Protein AF-A0A970NQP2-F1 (afdb_monomer)

Sequence (89 aa):
MIFHYDIKIEGRVQNVGFRFYAQKKAHELEITGYVKNMIDGSVFIEAEGEEINLNQYVNWCHKGPPWATVTDVKVNQSPVMNYRGFLIK

Radius of gyration: 11.62 Å; Cα contacts (8 Å, |Δi|>4): 207; chains: 1; bounding box: 28×22×28 Å

Secondary structure (DSSP, 8-state):
-EE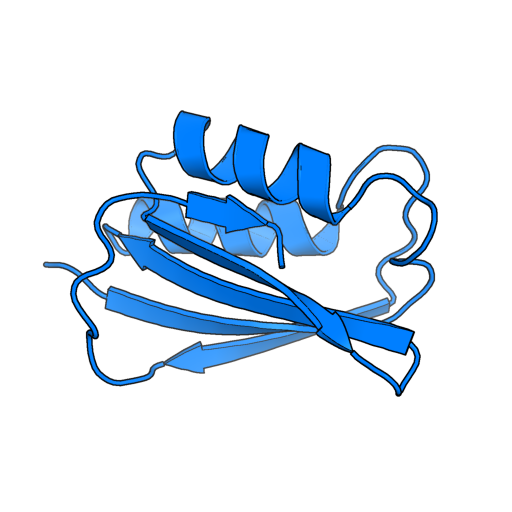EEEEEEEEE-SSSSHHHHHHHHHHHTT-EEEEEE-TTS-EEEEEEEEHHHHHHHHHHHTT-STT-EEEEEEEEEE-----SSEEE-

Mean predicted aligned error: 1.81 Å

Solvent-accessible surface area (backbone atoms only — not comparable to full-atom values): 4806 Å² total; per-residue (Å²): 117,80,43,22,37,42,37,42,37,35,52,50,46,63,99,33,56,34,57,60,51,51,41,54,52,27,59,78,50,67,29,18,31,35,29,32,76,43,95,89,49,30,34,40,32,43,42,33,27,45,60,74,39,48,52,53,49,52,58,46,57,60,49,57,38,96,70,31,45,54,75,48,74,49,78,44,82,51,82,80,82,79,62,94,44,55,44,78,94

Foldseek 3Di:
DKWKKKKKWDFQQPPQCQQVVLQVLCVVLVWFWEWEQDPVRIIITIIMDDPVSVVVSQVCSCVTDPRTHTDDMDMDTDDDPDGPGYYYD

Structure (mmCIF, N/CA/C/O backbone):
data_AF-A0A970NQP2-F1
#
_entry.id   AF-A0A970NQP2-F1
#
loop_
_atom_site.group_PDB
_atom_site.id
_atom_site.type_symbol
_atom_site.label_atom_id
_atom_site.label_alt_id
_atom_site.label_comp_id
_atom_site.label_asym_id
_atom_site.label_entity_id
_atom_site.label_seq_id
_atom_site.pdbx_PDB_ins_code
_atom_site.Cartn_x
_atom_site.Cartn_y
_atom_site.Cartn_z
_atom_site.occupancy
_atom_site.B_iso_or_equiv
_atom_site.auth_seq_id
_atom_site.auth_comp_id
_atom_site.auth_asym_id
_atom_site.auth_atom_id
_atom_site.pdbx_PDB_model_num
ATOM 1 N N . MET A 1 1 ? -11.898 5.547 15.488 1.00 85.56 1 MET A N 1
ATOM 2 C CA . MET A 1 1 ? -12.705 4.480 14.849 1.00 85.56 1 MET A CA 1
ATOM 3 C C . MET A 1 1 ? -11.796 3.777 13.858 1.00 85.56 1 MET A C 1
ATOM 5 O O . MET A 1 1 ? -11.029 4.477 13.208 1.00 85.56 1 MET A O 1
ATOM 9 N N . ILE A 1 2 ? -11.815 2.444 13.798 1.00 95.31 2 ILE A N 1
ATOM 10 C CA . ILE A 1 2 ? -10.994 1.688 12.841 1.00 95.31 2 ILE A CA 1
ATOM 11 C C . ILE A 1 2 ? -11.765 1.544 11.534 1.00 95.31 2 ILE A C 1
ATOM 13 O O . ILE A 1 2 ? -12.948 1.204 11.545 1.00 95.31 2 ILE A O 1
ATOM 17 N N . PHE A 1 3 ? -11.077 1.804 10.431 1.00 98.31 3 PHE A N 1
ATOM 18 C CA . PHE A 1 3 ? -11.562 1.615 9.072 1.00 98.31 3 PHE A CA 1
ATOM 19 C C . PHE A 1 3 ? -10.749 0.515 8.397 1.00 98.31 3 PHE A C 1
ATOM 21 O O . PHE A 1 3 ? -9.636 0.218 8.827 1.00 98.31 3 PHE A O 1
ATOM 28 N N . HIS A 1 4 ? -11.308 -0.068 7.342 1.00 98.69 4 HIS A N 1
ATOM 29 C CA . HIS A 1 4 ? -10.644 -1.056 6.504 1.00 98.69 4 HIS A CA 1
ATOM 30 C C . HIS A 1 4 ? -10.740 -0.605 5.050 1.00 98.69 4 HIS A C 1
ATOM 32 O O . HIS A 1 4 ? -11.848 -0.391 4.548 1.00 98.69 4 HIS A O 1
ATOM 38 N N . TYR A 1 5 ? -9.595 -0.501 4.375 1.00 98.81 5 TYR A N 1
ATOM 39 C CA . TYR A 1 5 ? -9.492 -0.189 2.952 1.00 98.81 5 TYR A CA 1
ATOM 40 C C . TYR A 1 5 ? -8.890 -1.343 2.149 1.00 98.81 5 TYR A C 1
ATOM 42 O O . TYR A 1 5 ? -7.797 -1.819 2.456 1.00 98.81 5 TYR A O 1
ATOM 50 N N . ASP A 1 6 ? -9.574 -1.687 1.062 1.00 98.81 6 ASP A N 1
ATOM 51 C CA . ASP A 1 6 ? -9.048 -2.474 -0.047 1.00 98.81 6 ASP A CA 1
ATOM 52 C C . ASP A 1 6 ? -8.412 -1.525 -1.064 1.00 98.81 6 ASP A C 1
ATOM 54 O O . ASP A 1 6 ? -9.091 -0.680 -1.654 1.00 98.81 6 ASP A O 1
ATOM 58 N N . ILE A 1 7 ? -7.108 -1.663 -1.289 1.00 98.88 7 ILE A N 1
ATOM 59 C CA . ILE A 1 7 ? -6.326 -0.783 -2.160 1.00 98.88 7 ILE A CA 1
ATOM 60 C C . ILE A 1 7 ? -5.749 -1.610 -3.309 1.00 98.88 7 ILE A C 1
ATOM 62 O O . ILE A 1 7 ? -4.907 -2.488 -3.102 1.00 98.88 7 ILE A O 1
ATOM 66 N N . LYS A 1 8 ? -6.164 -1.307 -4.541 1.00 98.88 8 LYS A N 1
ATOM 67 C CA . LYS A 1 8 ? -5.569 -1.860 -5.765 1.00 98.88 8 LYS A CA 1
ATOM 68 C C . LYS A 1 8 ? -4.653 -0.823 -6.403 1.00 98.88 8 LYS A C 1
ATOM 70 O O . LYS A 1 8 ? -5.073 0.305 -6.640 1.00 98.88 8 LYS A O 1
ATOM 75 N N . ILE A 1 9 ? -3.422 -1.218 -6.702 1.00 98.88 9 ILE A N 1
ATOM 76 C CA . ILE A 1 9 ? -2.366 -0.339 -7.210 1.00 98.88 9 ILE A CA 1
ATOM 77 C C . ILE A 1 9 ? -1.867 -0.903 -8.537 1.00 98.88 9 ILE A C 1
ATOM 79 O O . ILE A 1 9 ? -1.452 -2.064 -8.607 1.00 98.88 9 ILE A O 1
ATOM 83 N N . GLU A 1 10 ? -1.898 -0.082 -9.581 1.00 98.81 10 GLU A N 1
ATOM 84 C CA . GLU A 1 10 ? -1.526 -0.458 -10.947 1.00 98.81 10 GLU A CA 1
ATOM 85 C C . GLU A 1 10 ? -0.300 0.342 -11.425 1.00 98.81 10 GLU A C 1
ATOM 87 O O . GLU A 1 10 ? 0.010 1.420 -10.909 1.00 98.81 10 GLU A O 1
ATOM 92 N N . GLY A 1 11 ? 0.429 -0.212 -12.399 1.00 98.31 11 GLY A N 1
ATOM 93 C CA . GLY A 1 11 ? 1.636 0.379 -12.984 1.00 98.31 11 GLY A CA 1
ATOM 94 C C . GLY A 1 11 ? 2.866 -0.527 -12.866 1.00 98.31 11 GLY A C 1
ATOM 95 O O . GLY A 1 11 ? 2.760 -1.749 -12.752 1.00 98.31 11 GLY A O 1
ATOM 96 N N . ARG A 1 12 ? 4.067 0.062 -12.857 1.00 98.25 12 ARG A N 1
ATOM 97 C CA . ARG A 1 12 ? 5.320 -0.655 -12.567 1.00 98.25 12 ARG A CA 1
ATOM 98 C C . ARG A 1 12 ? 5.471 -0.815 -11.054 1.00 98.25 12 ARG A C 1
ATOM 100 O O . ARG A 1 12 ? 6.194 -0.058 -10.411 1.00 98.25 12 ARG A O 1
ATOM 107 N N . VAL A 1 13 ? 4.757 -1.788 -10.493 1.00 98.56 13 VAL A N 1
ATOM 108 C CA . VAL A 1 13 ? 4.633 -1.985 -9.033 1.00 98.56 13 VAL A CA 1
ATOM 109 C C . VAL A 1 13 ? 5.134 -3.344 -8.535 1.00 98.56 13 VAL A C 1
ATOM 111 O O . VAL A 1 13 ? 5.266 -3.554 -7.332 1.00 98.56 13 VAL A O 1
ATOM 114 N N . GLN A 1 14 ? 5.509 -4.253 -9.435 1.00 98.38 14 GLN A N 1
ATOM 115 C CA . GLN A 1 14 ? 6.155 -5.524 -9.090 1.00 98.38 14 GLN A CA 1
ATOM 116 C C . GLN A 1 14 ? 7.660 -5.485 -9.377 1.00 98.38 14 GLN A C 1
ATOM 118 O O . GLN A 1 14 ? 8.120 -4.714 -10.213 1.00 98.38 14 GLN A O 1
ATOM 123 N N . ASN A 1 15 ? 8.441 -6.304 -8.662 1.00 97.62 15 ASN A N 1
ATOM 124 C CA . ASN A 1 15 ? 9.914 -6.346 -8.746 1.00 97.62 15 ASN A CA 1
ATOM 125 C C . ASN A 1 15 ? 10.622 -5.007 -8.442 1.00 97.62 15 ASN A C 1
ATOM 127 O O . ASN A 1 15 ? 11.768 -4.797 -8.820 1.00 97.62 15 ASN A O 1
ATOM 131 N N . VAL A 1 16 ? 9.946 -4.113 -7.714 1.00 97.88 16 VAL A N 1
ATOM 132 C CA . VAL A 1 16 ? 10.442 -2.781 -7.305 1.00 97.88 16 VAL A CA 1
ATOM 133 C C . VAL A 1 16 ? 10.482 -2.612 -5.781 1.00 97.88 16 VAL A C 1
ATOM 135 O O . VAL A 1 16 ? 10.587 -1.504 -5.263 1.00 97.88 16 VAL A O 1
ATOM 138 N N . GLY A 1 17 ? 10.341 -3.718 -5.043 1.00 97.69 17 GLY A N 1
ATOM 139 C CA . GLY A 1 17 ? 10.302 -3.723 -3.578 1.00 97.69 17 GLY A CA 1
ATOM 140 C C . GLY A 1 17 ? 8.983 -3.243 -2.963 1.00 97.69 17 GLY A C 1
ATOM 141 O O . GLY A 1 17 ? 8.925 -3.080 -1.749 1.00 97.69 17 GLY A O 1
ATOM 142 N N . PHE A 1 18 ? 7.920 -3.042 -3.752 1.00 98.62 18 PHE A N 1
ATOM 143 C CA . PHE A 1 18 ? 6.664 -2.435 -3.284 1.00 98.62 18 PHE A CA 1
ATOM 144 C C . PHE A 1 18 ? 6.121 -3.073 -2.006 1.00 98.62 18 PHE A C 1
ATOM 146 O O . PHE A 1 18 ? 5.897 -2.366 -1.033 1.00 98.62 18 PHE A O 1
ATOM 153 N N . ARG A 1 19 ? 6.008 -4.407 -1.962 1.00 98.62 19 ARG A N 1
ATOM 154 C CA . ARG A 1 19 ? 5.513 -5.147 -0.789 1.00 98.62 19 ARG A CA 1
ATOM 155 C C . ARG A 1 19 ? 6.317 -4.864 0.488 1.00 98.62 19 ARG A C 1
ATOM 157 O O . ARG A 1 19 ? 5.740 -4.628 1.542 1.00 98.62 19 ARG A O 1
ATOM 164 N N . PHE A 1 20 ? 7.644 -4.824 0.380 1.00 98.56 20 PHE A N 1
ATOM 165 C CA . PHE A 1 20 ? 8.530 -4.529 1.508 1.00 98.56 20 PHE A CA 1
ATOM 166 C C . PHE A 1 20 ? 8.327 -3.103 2.034 1.00 98.56 20 PHE A C 1
ATOM 168 O O . PHE A 1 20 ? 8.126 -2.896 3.230 1.00 98.56 20 PHE A O 1
ATOM 175 N N . TYR A 1 21 ? 8.327 -2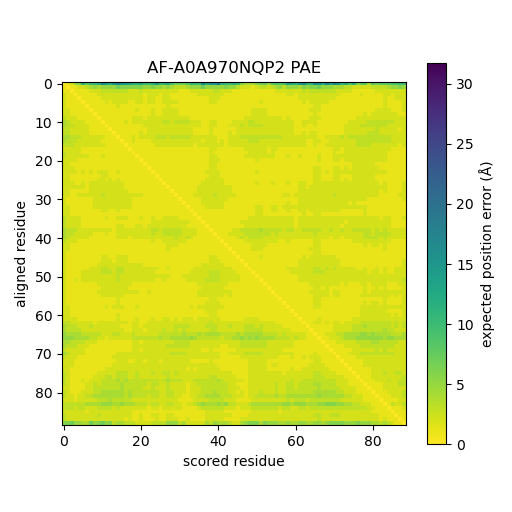.110 1.142 1.00 98.69 21 TYR A N 1
ATOM 176 C CA . TYR A 1 21 ? 8.131 -0.717 1.547 1.00 98.69 21 TYR A CA 1
ATOM 177 C C . TYR A 1 21 ? 6.701 -0.435 2.021 1.00 98.69 21 TYR A C 1
ATOM 179 O O . TYR A 1 21 ? 6.524 0.376 2.925 1.00 98.69 21 TYR A O 1
ATOM 187 N N . ALA A 1 22 ? 5.705 -1.127 1.465 1.00 98.75 22 ALA A N 1
ATOM 188 C CA . ALA A 1 22 ? 4.313 -1.050 1.893 1.00 98.75 22 ALA A CA 1
ATOM 189 C C . ALA A 1 22 ? 4.151 -1.543 3.335 1.00 98.75 22 ALA A C 1
ATOM 191 O O . ALA A 1 22 ? 3.527 -0.852 4.136 1.00 98.75 22 ALA A O 1
ATOM 192 N N . GLN A 1 23 ? 4.773 -2.671 3.695 1.00 98.81 23 GLN A N 1
ATOM 193 C CA . GLN A 1 23 ? 4.804 -3.142 5.083 1.00 98.81 23 GLN A CA 1
ATOM 194 C C . GLN A 1 23 ? 5.525 -2.150 5.998 1.00 98.81 23 GLN A C 1
ATOM 196 O O . GLN A 1 23 ? 5.006 -1.795 7.053 1.00 98.81 23 GLN A O 1
ATOM 201 N N . LYS A 1 24 ? 6.703 -1.664 5.587 1.00 98.69 24 LYS A N 1
ATOM 202 C CA . LYS A 1 24 ? 7.456 -0.678 6.372 1.00 98.69 24 LYS A CA 1
ATOM 203 C C . LYS A 1 24 ? 6.616 0.572 6.654 1.00 98.69 24 LYS A C 1
ATOM 205 O O . LYS A 1 24 ? 6.524 0.998 7.800 1.00 98.69 24 LYS A O 1
ATOM 210 N N . LYS A 1 25 ? 5.976 1.132 5.622 1.00 98.75 25 LYS A N 1
ATOM 211 C CA . LYS A 1 25 ? 5.118 2.313 5.750 1.00 98.75 25 LYS A CA 1
ATOM 212 C C . LYS A 1 25 ? 3.877 2.033 6.605 1.00 98.75 25 LYS A C 1
ATOM 214 O O . LYS A 1 25 ? 3.463 2.914 7.345 1.00 98.75 25 LYS A O 1
ATOM 219 N N . ALA A 1 26 ? 3.311 0.828 6.530 1.00 98.75 26 ALA A N 1
ATOM 220 C CA . ALA A 1 26 ? 2.174 0.449 7.360 1.00 98.75 26 ALA A CA 1
ATOM 221 C C . ALA A 1 26 ? 2.563 0.421 8.842 1.00 98.75 26 ALA A 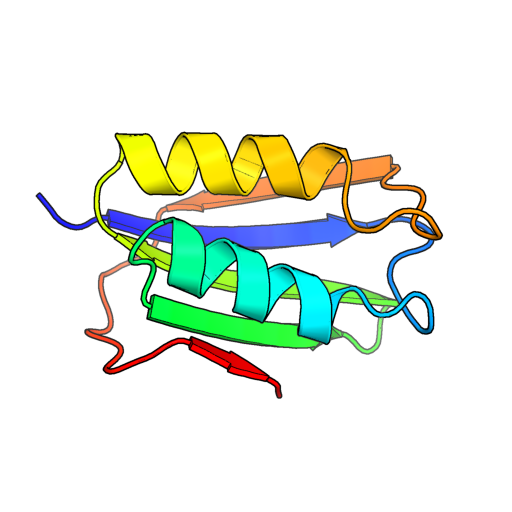C 1
ATOM 223 O O . ALA A 1 26 ? 1.861 0.999 9.661 1.00 98.75 26 ALA A O 1
ATOM 224 N N . HIS A 1 27 ? 3.724 -0.149 9.179 1.00 98.56 27 HIS A N 1
ATOM 225 C CA . HIS A 1 27 ? 4.238 -0.128 10.551 1.00 98.56 27 HIS A CA 1
ATOM 226 C C . HIS A 1 27 ? 4.507 1.297 11.061 1.00 98.56 27 HIS A C 1
ATOM 228 O O 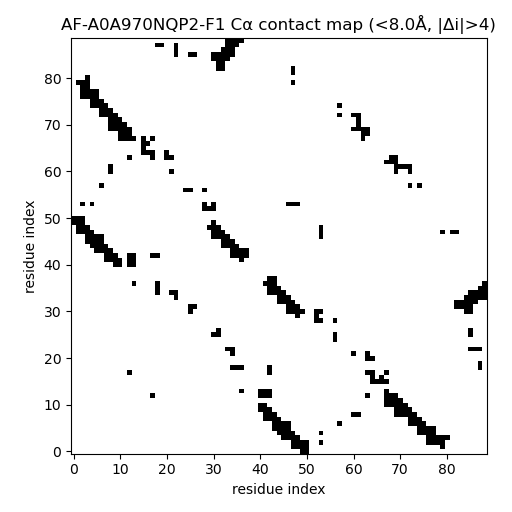. HIS A 1 27 ? 4.182 1.597 12.202 1.00 98.56 27 HIS A O 1
ATOM 234 N N . GLU A 1 28 ? 5.060 2.183 10.223 1.00 98.56 28 GLU A N 1
ATOM 235 C CA . GLU A 1 28 ? 5.282 3.599 10.573 1.00 98.56 28 GLU A CA 1
ATOM 236 C C . GLU A 1 28 ? 3.982 4.364 10.876 1.00 98.56 28 GLU A 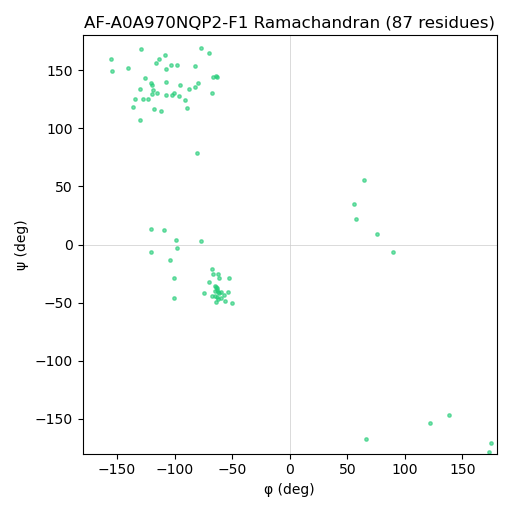C 1
ATOM 238 O O . GLU A 1 28 ? 4.022 5.364 11.586 1.00 98.56 28 GLU A O 1
ATOM 243 N N . LEU A 1 29 ? 2.852 3.916 10.322 1.00 98.50 29 LEU A N 1
ATOM 244 C CA . LEU A 1 29 ? 1.534 4.541 10.462 1.00 98.50 29 LEU A CA 1
ATOM 245 C C . LEU A 1 29 ? 0.575 3.721 11.341 1.00 98.50 29 LEU A C 1
ATOM 247 O O . LEU A 1 29 ? -0.624 3.988 11.339 1.00 98.50 29 LEU A O 1
ATOM 251 N N . GLU A 1 30 ? 1.080 2.715 12.062 1.00 98.31 30 GLU A N 1
ATOM 252 C CA . GLU A 1 30 ? 0.280 1.841 12.937 1.00 98.31 30 GLU A CA 1
ATOM 253 C C . GLU A 1 30 ? -0.891 1.140 12.212 1.00 98.31 30 GLU A C 1
ATOM 255 O O . GLU A 1 30 ? -1.961 0.914 12.772 1.00 98.31 30 GLU A O 1
ATOM 260 N N . ILE A 1 31 ? -0.683 0.781 10.942 1.00 98.75 31 ILE A N 1
ATOM 261 C CA . ILE A 1 31 ? -1.656 0.085 10.093 1.00 98.75 31 ILE A CA 1
ATOM 262 C C . ILE A 1 31 ? -1.407 -1.422 10.134 1.00 98.75 31 ILE A C 1
ATOM 264 O O . ILE A 1 31 ? -0.274 -1.899 10.023 1.00 98.75 31 ILE A O 1
ATOM 268 N N . THR A 1 32 ? -2.492 -2.184 10.224 1.00 98.81 32 THR A N 1
ATOM 269 C CA . THR A 1 32 ? -2.499 -3.651 10.134 1.00 98.81 32 THR A CA 1
ATOM 270 C C . THR A 1 32 ? -3.127 -4.108 8.817 1.00 98.81 32 THR A C 1
ATOM 272 O O . T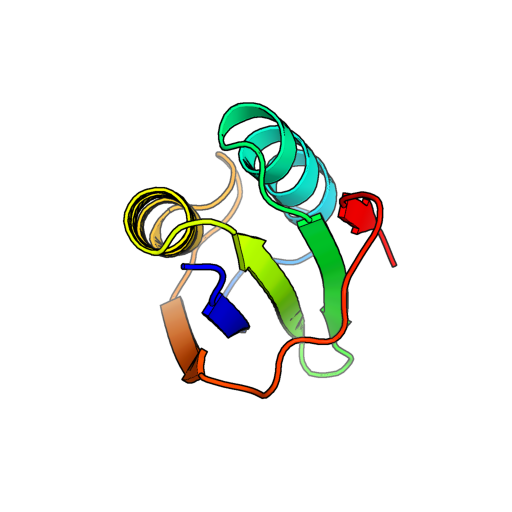HR A 1 32 ? -3.749 -3.313 8.122 1.00 98.81 32 THR A O 1
ATOM 275 N N . GLY A 1 33 ? -2.911 -5.360 8.413 1.00 98.69 33 GLY A N 1
ATOM 276 C CA . GLY A 1 33 ? -3.411 -5.880 7.142 1.00 98.69 33 GLY A CA 1
ATOM 277 C C . GLY A 1 33 ? -2.414 -6.757 6.401 1.00 98.69 33 GLY A C 1
ATOM 278 O O . GLY A 1 33 ? -1.628 -7.497 7.003 1.00 98.69 33 GLY A O 1
ATOM 279 N N . TYR A 1 34 ? -2.442 -6.708 5.074 1.00 98.88 34 TYR A N 1
ATOM 280 C CA . TYR A 1 34 ? -1.433 -7.379 4.264 1.00 98.88 34 TYR A CA 1
ATOM 281 C C . TYR A 1 34 ? -1.276 -6.743 2.889 1.00 98.88 34 TYR A C 1
ATOM 283 O O . TYR A 1 34 ? -2.189 -6.114 2.368 1.00 98.88 34 TYR A O 1
ATOM 291 N N . VAL A 1 35 ? -0.136 -7.003 2.255 1.00 98.88 35 VAL A N 1
ATOM 292 C CA . VAL A 1 35 ? 0.135 -6.661 0.854 1.00 98.88 35 VAL A CA 1
ATOM 293 C C . VAL A 1 35 ? 0.459 -7.919 0.051 1.00 98.88 35 VAL A C 1
ATOM 295 O O . VAL A 1 35 ? 1.194 -8.778 0.537 1.00 98.88 35 VAL A O 1
ATOM 298 N N . LYS A 1 36 ? -0.056 -8.034 -1.179 1.00 98.69 36 LYS A N 1
ATOM 299 C CA . LYS A 1 36 ? 0.244 -9.144 -2.101 1.00 98.69 36 LYS A CA 1
ATOM 300 C C . LYS A 1 36 ? 0.397 -8.681 -3.548 1.00 98.69 36 LYS A C 1
ATOM 302 O O . LYS A 1 36 ? -0.216 -7.700 -3.966 1.00 98.69 36 LYS A O 1
ATOM 307 N N . ASN A 1 37 ? 1.190 -9.416 -4.322 1.00 98.62 37 ASN A N 1
ATOM 308 C CA . ASN A 1 37 ? 1.203 -9.267 -5.777 1.00 98.62 37 ASN A CA 1
ATOM 309 C C . ASN A 1 37 ? 0.006 -10.009 -6.377 1.00 98.62 37 ASN A C 1
ATOM 311 O O . ASN A 1 37 ? -0.301 -11.131 -5.973 1.00 98.62 37 ASN A O 1
ATOM 315 N N . MET A 1 38 ? -0.631 -9.396 -7.366 1.00 98.56 38 MET A N 1
ATOM 316 C CA . MET A 1 38 ? -1.711 -9.999 -8.137 1.00 98.56 38 MET A CA 1
ATOM 317 C C . MET A 1 38 ? -1.182 -10.560 -9.459 1.00 98.56 38 MET A C 1
ATOM 319 O O . MET A 1 38 ? -0.158 -10.112 -9.982 1.00 98.56 38 MET A O 1
ATOM 323 N N . ILE A 1 39 ? -1.882 -11.560 -10.003 1.00 97.75 39 ILE A N 1
ATOM 324 C CA . ILE A 1 39 ? -1.492 -12.229 -11.255 1.00 97.75 39 ILE A CA 1
ATOM 325 C C . ILE A 1 39 ? -1.598 -11.307 -12.479 1.00 97.75 39 ILE A C 1
ATOM 327 O O . ILE A 1 39 ? -0.877 -11.496 -13.451 1.00 97.75 39 ILE A O 1
ATOM 331 N N . ASP A 1 40 ? -2.454 -10.284 -12.408 1.00 97.81 40 ASP A N 1
ATOM 332 C CA . ASP A 1 40 ? -2.634 -9.257 -13.440 1.00 97.81 40 ASP A CA 1
ATOM 333 C C . ASP A 1 40 ? -1.516 -8.195 -13.440 1.00 97.81 40 ASP A C 1
ATOM 335 O O . ASP A 1 40 ? -1.567 -7.240 -14.210 1.00 97.81 40 ASP A O 1
ATOM 339 N N . GLY A 1 41 ? -0.499 -8.348 -12.586 1.00 98.19 41 GLY A N 1
ATOM 340 C CA . GLY A 1 41 ? 0.609 -7.404 -12.460 1.00 98.19 41 GLY A CA 1
ATOM 341 C C . GLY A 1 41 ? 0.375 -6.293 -11.433 1.00 98.19 41 GLY A C 1
ATOM 342 O O . GLY A 1 41 ? 1.315 -5.560 -11.120 1.00 98.19 41 GLY A O 1
ATOM 343 N N . SER A 1 42 ? -0.823 -6.180 -10.849 1.00 98.75 42 SER A N 1
ATOM 344 C CA . SER A 1 42 ? -1.114 -5.177 -9.821 1.00 98.75 42 SER A CA 1
ATOM 345 C C . SER A 1 42 ? -0.532 -5.566 -8.452 1.00 98.75 42 SER A C 1
ATOM 347 O O . SER A 1 42 ? -0.082 -6.696 -8.223 1.00 98.75 42 SER A O 1
ATOM 349 N N . VAL A 1 43 ? -0.547 -4.618 -7.515 1.00 98.88 43 VAL A N 1
ATOM 350 C CA . VAL A 1 43 ? -0.403 -4.883 -6.076 1.00 98.88 43 VAL A CA 1
ATOM 351 C C . VAL A 1 43 ? -1.764 -4.683 -5.417 1.00 98.88 43 VAL A C 1
ATOM 353 O O . VAL A 1 43 ? -2.505 -3.772 -5.786 1.00 98.88 43 VAL A O 1
ATOM 356 N N . PHE A 1 44 ? -2.101 -5.550 -4.468 1.00 98.88 44 PHE A N 1
ATOM 357 C CA . PHE A 1 44 ? -3.302 -5.436 -3.648 1.00 98.88 44 PHE A CA 1
ATOM 358 C C . PHE A 1 44 ? -2.920 -5.328 -2.176 1.00 98.88 44 PHE A C 1
ATOM 360 O O . PHE A 1 44 ? -2.031 -6.054 -1.715 1.00 98.88 44 PHE A O 1
ATOM 367 N N . ILE A 1 45 ? -3.586 -4.433 -1.453 1.00 98.88 45 ILE A N 1
ATOM 368 C CA . ILE A 1 45 ? -3.407 -4.225 -0.020 1.00 98.88 45 ILE A CA 1
ATOM 369 C C . ILE A 1 45 ? -4.770 -4.238 0.662 1.00 98.88 45 ILE A C 1
ATOM 371 O O . ILE A 1 45 ? -5.677 -3.549 0.212 1.00 98.88 45 ILE A O 1
ATOM 375 N N . GLU A 1 46 ? -4.865 -4.960 1.773 1.00 98.81 46 GLU A N 1
ATOM 376 C CA . GLU A 1 46 ? -5.878 -4.695 2.796 1.00 98.81 46 GLU A CA 1
ATOM 377 C C . GLU A 1 46 ? -5.200 -3.925 3.921 1.00 98.81 46 GLU A C 1
ATOM 379 O O . GLU A 1 46 ? -4.119 -4.324 4.371 1.00 98.81 46 GLU A O 1
ATOM 384 N N . ALA A 1 47 ? -5.797 -2.814 4.341 1.00 98.81 47 ALA A N 1
ATOM 385 C CA . ALA A 1 47 ? -5.238 -1.924 5.348 1.00 98.81 47 ALA A CA 1
ATOM 386 C C . ALA A 1 47 ? -6.300 -1.527 6.374 1.00 98.81 47 ALA A C 1
ATOM 388 O O . ALA A 1 47 ? -7.340 -0.975 6.022 1.00 98.81 47 ALA A O 1
ATOM 389 N N . GLU A 1 48 ? -5.999 -1.756 7.647 1.00 98.81 48 GLU A N 1
ATOM 390 C CA . GLU A 1 48 ? -6.824 -1.390 8.790 1.00 98.81 48 GLU A CA 1
ATOM 391 C C . GLU A 1 48 ? -6.097 -0.425 9.713 1.00 98.81 48 GLU A C 1
ATOM 393 O O . GLU A 1 48 ? -4.946 -0.656 10.090 1.00 98.81 48 GLU A O 1
ATOM 398 N N . GLY A 1 49 ? -6.786 0.637 10.113 1.00 98.44 49 GLY A N 1
ATOM 399 C CA . GLY A 1 49 ? -6.238 1.644 11.011 1.00 98.44 49 GLY A CA 1
ATOM 400 C C . GLY A 1 49 ? -7.183 2.819 11.211 1.00 98.44 49 GLY A C 1
ATOM 401 O O . GLY A 1 49 ? -8.346 2.792 10.798 1.00 98.44 49 GLY A O 1
ATOM 402 N N . GLU A 1 50 ? -6.678 3.865 11.854 1.00 98.38 50 GLU A N 1
ATOM 403 C CA . GLU A 1 50 ? -7.381 5.143 11.909 1.00 98.38 50 GLU A CA 1
ATOM 404 C C . GLU A 1 50 ? -7.457 5.777 10.517 1.00 98.38 50 GLU A C 1
ATOM 406 O O . GLU A 1 50 ? -6.510 5.701 9.733 1.00 98.38 50 GLU A O 1
ATOM 411 N N . GLU A 1 51 ? -8.567 6.453 10.219 1.00 97.81 51 GLU A N 1
ATOM 412 C CA . GLU A 1 51 ? -8.816 7.064 8.908 1.00 97.81 51 GLU A CA 1
ATOM 413 C C . GLU A 1 51 ? -7.680 7.999 8.465 1.00 97.81 51 GLU A C 1
ATOM 415 O O . GLU A 1 51 ? -7.246 7.963 7.314 1.00 97.81 51 GLU A O 1
ATOM 420 N N . ILE A 1 52 ? -7.135 8.795 9.390 1.00 98.25 52 ILE A N 1
ATOM 421 C CA . ILE A 1 52 ? -6.030 9.714 9.101 1.00 98.25 52 ILE A CA 1
ATOM 422 C C . ILE A 1 52 ? -4.746 8.981 8.690 1.00 98.25 52 ILE A C 1
ATOM 424 O O . ILE A 1 52 ? -4.030 9.445 7.798 1.00 98.25 52 ILE A O 1
ATOM 428 N N . ASN A 1 53 ? -4.471 7.823 9.289 1.00 98.56 53 ASN A N 1
ATOM 429 C CA . ASN A 1 53 ? -3.307 7.005 8.962 1.00 98.56 53 ASN A CA 1
ATOM 430 C C . ASN A 1 53 ? -3.522 6.291 7.628 1.00 98.56 53 ASN A C 1
ATOM 432 O O . ASN A 1 53 ? -2.632 6.294 6.778 1.00 98.56 53 ASN A O 1
ATOM 436 N N . LEU A 1 54 ? -4.725 5.762 7.392 1.00 98.75 54 LEU A N 1
ATOM 437 C CA . LEU A 1 54 ? -5.082 5.145 6.115 1.00 98.75 54 LEU A CA 1
ATOM 438 C C . LEU A 1 54 ? -5.008 6.141 4.954 1.00 98.75 54 LEU A C 1
ATOM 440 O O . LEU A 1 54 ? -4.459 5.811 3.908 1.00 98.75 54 LEU A O 1
ATOM 444 N N . ASN A 1 55 ? -5.470 7.378 5.137 1.00 98.50 55 ASN A N 1
ATOM 445 C CA . ASN A 1 55 ? -5.383 8.412 4.104 1.00 98.50 55 ASN A CA 1
ATOM 446 C C . ASN A 1 55 ? -3.923 8.778 3.784 1.00 98.50 55 ASN A C 1
ATOM 448 O O . ASN A 1 55 ? -3.556 8.919 2.615 1.00 98.50 55 ASN A O 1
ATOM 452 N N . GLN A 1 56 ? -3.056 8.865 4.800 1.00 98.69 56 GLN A N 1
ATOM 453 C CA . GLN A 1 56 ? -1.612 9.034 4.592 1.00 98.69 56 GLN A CA 1
ATOM 454 C C . GLN A 1 56 ? -0.994 7.840 3.854 1.00 98.69 56 GLN A C 1
ATOM 456 O O . GLN A 1 56 ? -0.139 8.016 2.982 1.00 98.69 56 GLN A O 1
ATOM 461 N N . TYR A 1 57 ? -1.443 6.629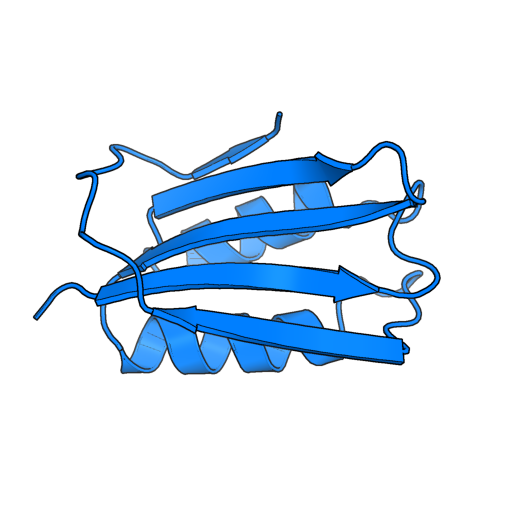 4.176 1.00 98.81 57 TYR A N 1
ATOM 462 C CA . TYR A 1 57 ? -0.980 5.399 3.549 1.00 98.81 57 TYR A CA 1
ATOM 463 C C . TYR A 1 57 ? -1.391 5.303 2.077 1.00 98.81 57 TYR A C 1
ATOM 465 O O . TYR A 1 57 ? -0.553 5.005 1.225 1.00 98.81 57 TYR A O 1
ATOM 473 N N . VAL A 1 58 ? -2.642 5.641 1.753 1.00 98.81 58 VAL A N 1
ATOM 474 C CA . VAL A 1 58 ? -3.147 5.745 0.376 1.00 98.81 58 VAL A CA 1
ATOM 475 C C . VAL A 1 58 ? -2.353 6.789 -0.406 1.00 98.81 58 VAL A C 1
ATOM 477 O O . VAL A 1 58 ? -1.883 6.501 -1.506 1.00 98.81 58 VAL A O 1
ATOM 480 N N . ASN A 1 59 ? -2.111 7.970 0.171 1.00 98.69 59 ASN A N 1
ATOM 481 C CA . ASN A 1 59 ? -1.299 9.000 -0.479 1.00 98.69 59 ASN A CA 1
ATOM 482 C C . ASN A 1 59 ? 0.130 8.505 -0.769 1.00 98.69 59 ASN A C 1
ATOM 484 O O . ASN A 1 59 ? 0.674 8.729 -1.850 1.00 98.69 59 ASN A O 1
ATOM 488 N N . TRP A 1 60 ? 0.736 7.761 0.162 1.00 98.75 60 TRP A N 1
ATOM 489 C CA . TRP A 1 60 ? 2.019 7.111 -0.095 1.00 98.75 60 TRP A CA 1
ATOM 490 C C . TRP A 1 60 ? 1.929 6.073 -1.225 1.00 98.75 60 TRP A C 1
ATOM 492 O O . TRP A 1 60 ? 2.846 6.009 -2.045 1.00 98.75 60 TRP A O 1
ATOM 502 N N . CYS A 1 61 ? 0.832 5.314 -1.329 1.00 98.69 61 CYS A N 1
ATOM 503 C CA . CYS A 1 61 ? 0.624 4.330 -2.396 1.00 98.69 61 CYS A CA 1
ATOM 504 C C . CYS A 1 61 ? 0.604 4.954 -3.797 1.00 98.69 61 CYS A C 1
ATOM 506 O O . CYS A 1 61 ? 1.039 4.289 -4.730 1.00 98.69 61 CYS A O 1
ATOM 508 N N . HIS A 1 62 ? 0.196 6.220 -3.955 1.00 98.62 62 HIS A N 1
ATOM 509 C CA . HIS A 1 62 ? 0.293 6.940 -5.236 1.00 98.62 62 HIS A CA 1
ATOM 510 C C . HIS A 1 62 ? 1.737 7.224 -5.675 1.00 98.62 62 HIS A C 1
ATOM 512 O O . HIS A 1 62 ? 1.989 7.456 -6.855 1.00 98.62 62 HIS A O 1
ATOM 518 N N . LYS A 1 63 ? 2.698 7.208 -4.745 1.00 98.00 63 LYS A N 1
ATOM 519 C CA . LYS A 1 63 ? 4.128 7.380 -5.037 1.00 98.00 63 LYS A CA 1
ATOM 520 C C . LYS A 1 63 ? 4.868 6.044 -5.069 1.00 98.00 63 LYS A C 1
ATOM 522 O O . LYS A 1 63 ? 5.665 5.799 -5.970 1.00 98.00 63 LYS A O 1
ATOM 527 N N . GLY A 1 64 ? 4.618 5.193 -4.077 1.00 97.06 64 GLY A N 1
ATOM 528 C CA . GLY A 1 64 ? 5.305 3.922 -3.891 1.00 97.06 64 GLY A CA 1
ATOM 529 C C . GLY A 1 64 ? 6.799 4.063 -3.541 1.00 97.06 64 GLY A C 1
ATOM 530 O O . GLY A 1 64 ? 7.274 5.141 -3.161 1.00 97.06 64 GLY A O 1
ATOM 531 N N . PRO A 1 65 ? 7.565 2.958 -3.615 1.00 97.44 65 PRO A N 1
ATOM 532 C CA . PRO A 1 65 ? 9.017 2.969 -3.433 1.00 97.44 65 PRO A CA 1
ATOM 533 C C . PRO A 1 65 ? 9.747 3.660 -4.605 1.00 97.44 65 PRO A C 1
ATOM 535 O O . PRO A 1 65 ? 9.173 3.789 -5.683 1.00 97.44 65 PRO A O 1
ATOM 538 N N . PRO A 1 66 ? 11.039 4.029 -4.453 1.00 94.81 66 PRO A N 1
ATOM 539 C CA . PRO A 1 66 ? 11.789 4.812 -5.450 1.00 94.81 66 PRO A CA 1
ATOM 540 C C . PRO A 1 66 ? 11.785 4.270 -6.886 1.00 94.81 66 PRO A C 1
ATOM 542 O O . PRO A 1 66 ? 11.913 5.036 -7.833 1.00 94.81 66 PRO A O 1
ATOM 545 N N . TRP A 1 67 ? 11.661 2.953 -7.048 1.00 96.25 67 TRP A N 1
ATOM 546 C CA . TRP A 1 67 ? 11.719 2.286 -8.350 1.00 96.25 67 TRP A CA 1
ATOM 547 C C . TRP A 1 67 ? 10.338 1.991 -8.944 1.00 96.25 67 TRP A C 1
ATOM 549 O O . TRP A 1 67 ? 10.260 1.449 -10.049 1.00 96.25 67 TRP A O 1
ATOM 559 N N . ALA A 1 68 ? 9.261 2.304 -8.222 1.00 97.94 68 ALA A N 1
ATOM 560 C CA . ALA A 1 68 ? 7.907 2.114 -8.711 1.00 97.94 68 ALA A CA 1
ATOM 561 C C . ALA A 1 68 ? 7.466 3.270 -9.612 1.00 97.94 68 ALA A C 1
ATOM 563 O O . ALA A 1 68 ? 7.908 4.409 -9.481 1.00 97.94 68 ALA A O 1
ATOM 564 N N . THR A 1 69 ? 6.541 2.968 -10.513 1.00 98.31 69 THR A N 1
ATOM 565 C CA . THR A 1 69 ? 5.772 3.980 -11.238 1.00 98.31 69 THR A CA 1
ATOM 566 C C . THR A 1 69 ? 4.315 3.591 -11.124 1.00 98.31 69 THR A C 1
ATOM 568 O O . THR A 1 69 ? 3.897 2.601 -11.720 1.00 98.31 69 THR A O 1
ATOM 571 N N . VAL A 1 70 ? 3.570 4.330 -10.312 1.00 98.62 70 VAL A N 1
ATOM 572 C CA . VAL A 1 70 ? 2.158 4.062 -10.049 1.00 98.62 70 VAL A CA 1
ATOM 573 C C . VAL A 1 70 ? 1.332 4.837 -11.062 1.00 98.62 70 VAL A C 1
ATOM 575 O O . VAL A 1 70 ? 1.506 6.045 -11.209 1.00 98.62 70 VAL A O 1
ATOM 578 N N . THR A 1 71 ? 0.472 4.133 -11.790 1.00 98.56 71 THR A N 1
ATOM 579 C CA . THR A 1 71 ? -0.403 4.733 -12.806 1.00 98.56 71 THR A CA 1
ATOM 580 C C . THR A 1 71 ? -1.820 4.935 -12.296 1.00 98.56 71 THR A C 1
ATOM 582 O O . THR A 1 71 ? -2.494 5.847 -12.758 1.00 98.56 71 THR A O 1
ATOM 585 N N . ASP A 1 72 ? -2.269 4.099 -11.358 1.00 98.62 72 ASP A N 1
ATOM 586 C CA . ASP A 1 72 ? -3.598 4.204 -10.759 1.00 98.62 72 ASP A CA 1
ATOM 587 C C . ASP A 1 72 ? -3.619 3.595 -9.351 1.00 98.62 72 ASP A C 1
ATOM 589 O O . ASP A 1 72 ? -2.881 2.647 -9.056 1.00 98.62 72 ASP A O 1
ATOM 593 N N . VAL A 1 73 ? -4.483 4.142 -8.495 1.00 98.81 73 VAL A N 1
ATOM 594 C CA . VAL A 1 73 ? -4.783 3.622 -7.157 1.00 98.81 73 VAL A CA 1
ATOM 595 C C . VAL A 1 73 ? -6.291 3.678 -6.959 1.00 98.81 73 VAL A C 1
ATOM 597 O O . VAL A 1 73 ? -6.886 4.754 -6.947 1.00 98.81 73 VAL A O 1
ATOM 600 N N . LYS A 1 74 ? -6.907 2.514 -6.761 1.00 98.75 74 LYS A N 1
ATOM 601 C CA . LYS A 1 74 ? -8.332 2.381 -6.443 1.00 98.75 74 LYS A CA 1
ATOM 602 C C . LYS A 1 74 ? -8.483 1.974 -4.986 1.00 98.75 74 LYS A C 1
ATOM 604 O O . LYS A 1 74 ? -7.866 0.997 -4.568 1.00 98.75 74 LYS A O 1
ATOM 609 N N . VAL A 1 75 ? -9.314 2.699 -4.245 1.00 98.69 75 VAL A N 1
ATOM 610 C CA . VAL A 1 75 ? -9.582 2.453 -2.824 1.00 98.69 75 VAL A CA 1
ATOM 611 C C . VAL A 1 75 ? -11.063 2.166 -2.643 1.00 98.69 75 VAL A C 1
ATOM 613 O O . VAL A 1 75 ? -11.896 2.938 -3.113 1.00 98.69 75 VAL A O 1
ATOM 616 N N . ASN A 1 76 ? -11.385 1.080 -1.949 1.00 98.50 76 ASN A N 1
ATOM 617 C CA . ASN A 1 76 ? -12.741 0.774 -1.509 1.00 98.50 76 ASN A CA 1
ATOM 618 C C . ASN A 1 76 ? -12.744 0.544 -0.002 1.00 98.50 76 ASN A C 1
ATOM 620 O O . ASN A 1 76 ? -11.811 -0.042 0.541 1.00 98.50 76 ASN A O 1
ATOM 624 N N . GLN A 1 77 ? -13.801 0.987 0.669 1.00 98.19 77 GLN A N 1
ATOM 625 C CA . GLN A 1 77 ? -14.010 0.653 2.070 1.00 98.19 77 GLN A CA 1
ATOM 626 C C . GLN A 1 77 ? -14.657 -0.730 2.183 1.00 98.19 77 GLN A C 1
ATOM 628 O O . GLN A 1 77 ? -15.628 -1.018 1.482 1.00 98.19 77 GLN A O 1
ATOM 633 N N . SER A 1 78 ? -14.146 -1.540 3.106 1.00 97.88 78 SER A N 1
ATOM 634 C CA . SER A 1 78 ? -14.616 -2.902 3.369 1.00 97.88 78 SER A CA 1
ATOM 635 C C . SER A 1 78 ? -14.889 -3.112 4.867 1.00 97.88 78 SER A C 1
ATOM 637 O O . SER A 1 78 ? -14.584 -2.239 5.687 1.00 97.88 78 SER A O 1
ATOM 639 N N . PRO A 1 79 ? -15.544 -4.219 5.263 1.00 98.19 79 PRO A N 1
ATOM 640 C CA . PRO A 1 79 ? -15.732 -4.555 6.672 1.00 98.19 79 PRO A CA 1
ATOM 641 C C . PRO A 1 79 ? -14.402 -4.815 7.390 1.00 98.19 79 PRO A C 1
ATOM 643 O O . PRO A 1 79 ? -13.494 -5.415 6.827 1.00 98.19 79 PRO A O 1
ATOM 646 N N . VAL A 1 80 ? -14.312 -4.416 8.661 1.00 97.88 80 VAL A N 1
ATOM 647 C CA . VAL A 1 80 ? -13.133 -4.677 9.501 1.00 97.88 80 VAL A CA 1
ATOM 648 C C . VAL A 1 80 ? -12.998 -6.179 9.796 1.00 97.88 80 VAL A C 1
ATOM 650 O O . VAL A 1 80 ? -13.933 -6.831 10.258 1.00 97.88 80 VAL A O 1
ATOM 653 N N . MET A 1 81 ? -11.799 -6.698 9.571 1.00 97.38 81 MET A N 1
ATOM 654 C CA . MET A 1 81 ? -11.332 -8.077 9.703 1.00 97.38 81 MET A CA 1
ATOM 655 C C . MET A 1 81 ? -10.471 -8.306 10.959 1.00 97.38 81 MET A C 1
ATOM 657 O O . MET A 1 81 ? -10.291 -9.456 11.359 1.00 97.38 81 MET A O 1
ATOM 661 N N . ASN A 1 82 ? -10.006 -7.244 11.630 1.00 97.12 82 ASN A N 1
ATOM 662 C CA . ASN A 1 82 ? -9.220 -7.268 12.874 1.00 97.12 82 ASN A CA 1
ATOM 663 C C . ASN A 1 82 ? -7.837 -7.920 12.718 1.00 97.12 82 ASN A C 1
ATOM 665 O O . ASN A 1 82 ? -7.475 -8.866 13.434 1.00 97.12 82 ASN A O 1
ATOM 669 N N . TYR A 1 83 ? -7.042 -7.407 11.782 1.00 97.69 83 TYR A N 1
ATOM 670 C CA . TYR A 1 83 ? -5.670 -7.865 11.582 1.00 97.69 83 TYR A CA 1
ATOM 671 C C . TYR A 1 83 ? -4.772 -7.577 12.799 1.00 97.69 83 TYR A C 1
ATOM 673 O O . TYR A 1 83 ? -4.904 -6.569 13.483 1.00 97.69 83 TYR A O 1
ATOM 681 N N . ARG A 1 84 ? -3.816 -8.477 13.081 1.00 95.44 84 ARG A N 1
ATOM 682 C CA . ARG A 1 84 ? -2.889 -8.363 14.235 1.00 95.44 84 ARG A CA 1
ATOM 683 C C . ARG A 1 84 ? -1.508 -7.799 13.887 1.00 95.44 84 ARG A C 1
ATOM 685 O O . ARG A 1 84 ? -0.615 -7.779 14.726 1.00 95.44 84 ARG A O 1
ATOM 692 N N . GLY A 1 85 ? -1.312 -7.403 12.640 1.00 97.50 85 GLY A N 1
ATOM 693 C CA . GLY A 1 85 ? -0.047 -6.912 12.110 1.00 97.50 85 GLY A CA 1
ATOM 694 C C . GLY A 1 85 ? -0.160 -6.716 10.608 1.00 97.50 85 GLY A C 1
ATOM 695 O O . GLY A 1 85 ? -1.228 -6.952 10.043 1.00 97.50 85 GLY A O 1
ATOM 696 N N . PHE A 1 86 ? 0.930 -6.304 9.966 1.00 98.69 86 PHE A N 1
ATOM 697 C CA . PHE A 1 86 ? 0.966 -6.113 8.521 1.00 98.69 86 PHE A CA 1
ATOM 698 C C . PHE A 1 86 ? 1.877 -7.148 7.857 1.00 98.69 86 PHE A C 1
ATOM 700 O O . PHE A 1 86 ? 3.087 -7.163 8.086 1.00 98.69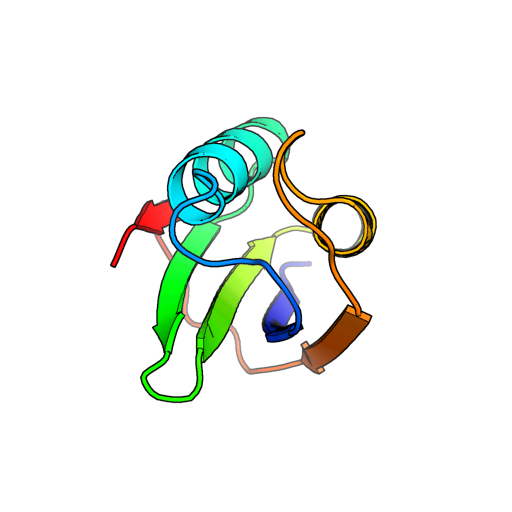 86 PHE A O 1
ATOM 707 N N . LEU A 1 87 ? 1.313 -8.039 7.040 1.00 98.50 87 LEU A N 1
ATOM 708 C CA . LEU A 1 87 ? 2.048 -9.165 6.450 1.00 98.50 87 LEU A CA 1
ATOM 709 C C . LEU A 1 87 ? 2.315 -8.982 4.953 1.00 98.50 87 LEU A C 1
ATOM 71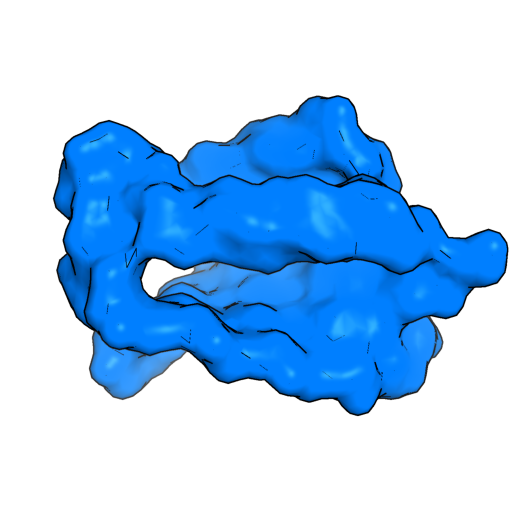1 O O . LEU A 1 87 ? 1.533 -8.371 4.229 1.00 98.50 87 LEU A O 1
ATOM 715 N N . ILE A 1 88 ? 3.407 -9.570 4.470 1.00 98.50 88 ILE A N 1
ATOM 716 C CA . ILE A 1 88 ? 3.685 -9.702 3.036 1.00 98.50 88 ILE A CA 1
ATOM 717 C C . ILE A 1 88 ? 3.226 -11.090 2.586 1.00 98.50 88 ILE A C 1
ATOM 719 O O . ILE A 1 88 ? 3.630 -12.088 3.182 1.00 98.50 88 ILE A O 1
ATOM 723 N N . LYS A 1 89 ? 2.405 -11.141 1.535 1.00 95.75 89 LYS A N 1
ATOM 724 C CA . LYS A 1 89 ? 1.955 -12.361 0.857 1.00 95.75 89 LYS A CA 1
ATOM 725 C C . LYS A 1 89 ? 2.457 -12.405 -0.590 1.00 95.75 89 LYS A C 1
ATOM 727 O O . LYS A 1 89 ? 2.755 -11.338 -1.190 1.00 95.75 89 LYS A O 1
#

Nearest PDB structures (foldseek):
  2w4d-assembly1_B  TM=9.886E-01  e=8.159E-13  Pyrococcus horikoshii
  3tnv-assembly1_A  TM=9.902E-01  e=1.797E-12  Pyrococcus horikoshii OT3
  1v3z-assembly1_B  TM=9.811E-01  e=9.939E-13  Pyrococcus horikoshii
  3trg-assembly1_A  TM=9.842E-01  e=3.957E-12  Coxiella burnetii RSA 493
  4oj3-assembly1_A  TM=9.711E-01  e=8.714E-12  Saccharolobus solfataricus P2

pLDDT: mean 98.14, std 1.56, range [85.56, 98.88]